Protein 3KFF (pdb70)

B-factor: mean 14.1, std 9.04, range [1.81, 62.91]

Sequence (152 aa):
LNVEKINGEWFSILLASDKREKIEEEHHGSMRVFVEHIHVLENSLAFKFHTVIDGECSEIFLVADKTEKAGEYSVMYDGFNTFTILKTDYDNYIMFHLINEKDGKTFQLMELYGRKADLNSDIKEKFVKLCEEHGIIKENIIDLTKTNRCLKAR

Organism: Mus musculus (NCBI:txid10090)

Foldseek 3Di:
DPVQLLWDFKWWFKKFKPVQQLCPAVHQPVWIWGTWHDDPFWIKTKIWHADPNDIDIDIWIWGDDPDPQKTWTDGQAIKIKGWDDDPSQFKTKMWMWGDDPNDIMIMITIMTPDNYDDPVVVVVNQVVCVVVVTHPVRMDGCSPDCRVPVVD

Nearest PDB structures (foldseek):
  3kfi-assembly1_A  TM=1.006E+00  e=1.435E-29  Mus musculus
  3zq3-assembly2_B  TM=9.972E-01  e=1.022E-23  Rattus norvegicus
  2dm5-assembly1_A  TM=9.851E-01  e=2.447E-23  Mus musculus
  1yp7-assembly1_A  TM=9.802E-01  e=3.585E-23  Mus musculus
  2a2g-assembly1_A  TM=9.934E-01  e=4.657E-22  Rattus norvegicus

CATH classification: 2.40.128.20

Secondary structure (DSSP, 8-state):
--GGGG-EE-EEEEEEESSGGGGSTT-TT-EEEEEEEE-SSEEEEEEEEEETTEEEEEEEEEEE-SSTT-EEEESSSEEEEEEEEE-SSSEEEEEEEEEETTEEEEEEEEEESSS---HHHHHHHHHHHHHTT--GGGEEEGGGS---GGG-

Solvent-accessible surface area: 8048 Å² total; per-residue (Å²): 124,75,38,102,116,0,61,20,94,0,29,4,0,8,2,0,0,64,87,90,105,41,0,68,116,156,14,33,7,26,11,5,0,24,39,0,76,27,90,167,80,10,0,19,12,33,15,4,15,34,94,128,61,128,40,38,92,31,124,36,80,0,68,103,40,182,144,112,42,25,9,16,18,150,52,38,23,81,2,30,12,41,26,60,110,31,49,56,98,64,54,0,7,6,23,17,72,2,68,110,134,66,152,93,15,34,4,0,13,0,3,0,60,158,35,70,20,90,76,77,29,29,112,124,0,35,130,22,0,58,136,59,54,0,96,140,99,20,26,21,39,1,30,151,40,78,19,1,79,178,42,72

Structure (mmCIF, N/CA/C/O backbone):
data_3KFF
#
_entry.id   3KFF
#
_cell.length_a   47.617
_cell.length_b   53.747
_cell.length_c   61.249
_cell.angle_alpha   90.00
_cell.angle_beta   90.00
_cell.angle_gamma   90.00
#
_symmetry.space_group_name_H-M   'P 21 21 21'
#
loop_
_entity.id
_entity.type
_entity.pdbx_description
1 polymer 'Major urinary protein 4'
2 non-polymer 'CHLORIDE ION'
3 non-polymer 2-[(1R)-1-methylpropyl]-4,5-dihydro-1,3-thiazole
4 non-polymer 2-[(1S)-1-methylpropyl]-4,5-dihydro-1,3-thiazole
5 water water
#
loop_
_atom_site.group_PDB
_atom_site.id
_atom_site.type_symbol
_atom_site.label_atom_id
_atom_site.label_alt_id
_atom_site.label_comp_id
_atom_site.label_asym_id
_atom_site.label_entity_id
_atom_site.label_seq_id
_atom_site.pdbx_PDB_ins_code
_atom_site.Cartn_x
_atom_site.Cartn_y
_atom_site.Cartn_z
_atom_site.occupancy
_atom_site.B_iso_or_equiv
_atom_site.auth_seq_id
_atom_site.auth_comp_id
_atom_site.auth_asym_id
_atom_site.auth_atom_id
_atom_site.pdbx_PDB_model_num
ATOM 1 N N . LEU A 1 10 ? 21.005 -22.536 21.786 1.00 29.55 10 LEU A N 1
ATOM 2 C CA . LEU A 1 10 ? 21.187 -23.794 21.085 1.00 19.51 10 LEU A CA 1
ATOM 3 C C . LEU A 1 10 ? 22.594 -23.998 20.559 1.00 15.89 10 LEU A C 1
ATOM 4 O O . LEU A 1 10 ? 23.186 -23.183 19.848 1.00 20.43 10 LEU A O 1
ATOM 9 N N . ASN A 1 11 ? 23.152 -25.139 20.876 1.00 13.13 11 ASN A N 1
ATOM 10 C CA . ASN A 1 11 ? 24.434 -25.623 20.350 1.00 13.60 11 ASN A CA 1
ATOM 11 C C . ASN A 1 11 ? 24.097 -26.616 19.251 1.00 12.06 11 ASN A C 1
ATOM 12 O O . ASN A 1 11 ? 23.890 -27.799 19.524 1.00 11.95 11 ASN A O 1
ATOM 17 N N . VAL A 1 12 ? 23.955 -26.111 18.025 1.00 12.63 12 VAL A N 1
ATOM 18 C CA . VAL A 1 12 ? 23.324 -26.946 16.987 1.00 11.37 12 VAL A CA 1
ATOM 19 C C . VAL A 1 12 ? 24.149 -28.174 16.714 1.00 10.27 12 VAL A C 1
ATOM 20 O O . VAL A 1 12 ? 23.594 -29.215 16.344 1.00 10.28 12 VAL A O 1
ATOM 24 N N . GLU A 1 13 ? 25.478 -28.166 16.886 1.00 11.65 13 GLU A N 1
ATOM 25 C CA . GLU A 1 13 ? 26.225 -29.394 16.649 1.00 12.04 13 GLU A CA 1
ATOM 26 C C . GLU A 1 13 ? 25.718 -30.556 17.461 1.00 10.69 13 GLU A C 1
ATOM 27 O O . GLU A 1 13 ? 25.807 -31.689 17.011 1.00 11.45 13 GLU A O 1
ATOM 37 N N . LYS A 1 14 ? 25.152 -30.315 18.647 1.00 10.19 14 LYS A N 1
ATOM 38 C CA . LYS A 1 14 ? 24.697 -31.404 19.509 1.00 10.26 14 LYS A CA 1
ATOM 39 C C . LYS A 1 14 ? 23.384 -32.044 19.051 1.00 8.75 14 LYS A C 1
ATOM 40 O O . LYS A 1 14 ? 22.970 -33.041 19.650 1.00 9.24 14 LYS A O 1
ATOM 46 N N . ILE A 1 15 ? 22.754 -31.519 17.993 1.00 8.39 15 ILE A N 1
ATOM 47 C CA . ILE A 1 15 ? 21.581 -32.222 17.440 1.00 7.81 15 ILE A CA 1
ATOM 48 C C . ILE A 1 15 ? 21.996 -33.224 16.391 1.00 7.64 15 ILE A C 1
ATOM 49 O O . ILE A 1 15 ? 21.148 -33.957 15.847 1.00 8.18 15 ILE A O 1
ATOM 54 N N . ASN A 1 16 ? 23.262 -33.351 16.058 1.00 7.85 16 ASN A N 1
ATOM 55 C CA . ASN A 1 16 ? 23.697 -34.302 15.043 1.00 8.08 16 ASN A CA 1
ATOM 56 C C . ASN A 1 16 ? 23.330 -35.716 15.420 1.00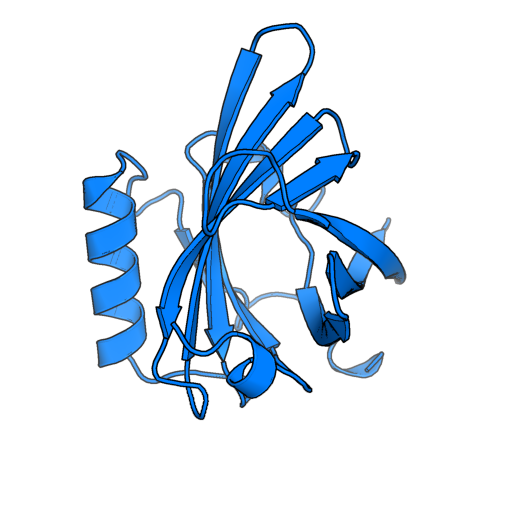 8.03 16 ASN A C 1
ATOM 57 O O . ASN A 1 16 ? 23.365 -36.129 16.594 1.00 8.47 16 ASN A O 1
ATOM 62 N N . GLY A 1 17 ? 23.059 -36.540 14.410 1.00 7.77 17 GLY A N 1
ATOM 63 C CA . GLY A 1 17 ? 22.972 -37.970 14.518 1.00 8.20 17 GLY A CA 1
ATOM 64 C C . GLY A 1 17 ? 21.575 -38.488 14.247 1.00 7.25 17 GLY A C 1
ATOM 65 O O . GLY A 1 17 ? 20.806 -37.888 13.477 1.00 7.64 17 GLY A O 1
ATOM 66 N N . GLU A 1 18 ? 21.308 -39.639 14.812 1.00 7.68 18 GLU A N 1
ATOM 67 C CA . GLU A 1 18 ? 20.101 -40.400 14.502 1.00 8.05 18 GLU A CA 1
ATOM 68 C C . GLU A 1 18 ? 18.950 -39.924 15.387 1.00 6.81 18 GLU A C 1
ATOM 69 O O . GLU A 1 18 ? 19.116 -39.680 16.586 1.00 7.39 18 GLU A O 1
ATOM 79 N N . TRP A 1 19 ? 17.776 -39.837 14.779 1.00 6.77 19 TRP A N 1
ATOM 80 C CA . TRP A 1 19 ? 16.530 -39.431 15.417 1.00 6.28 19 TRP A CA 1
ATOM 81 C C . TRP A 1 19 ? 15.413 -40.306 14.882 1.00 6.41 19 TRP A C 1
ATOM 82 O O . TRP A 1 19 ? 15.517 -40.911 13.800 1.00 6.79 19 TRP A O 1
ATOM 93 N N . PHE A 1 20 ? 14.284 -40.269 15.579 1.00 6.28 20 PHE A N 1
ATOM 94 C CA . PHE A 1 20 ? 13.028 -40.953 15.215 1.00 6.01 20 PHE A CA 1
ATOM 95 C C . PHE A 1 20 ? 11.908 -39.915 15.283 1.00 5.90 20 PHE A C 1
ATOM 96 O O . PHE A 1 20 ? 11.853 -39.098 16.208 1.00 6.38 20 PHE A O 1
ATOM 104 N N . SER A 1 21 ? 10.976 -39.979 14.323 1.00 5.60 21 SER A N 1
ATOM 105 C CA . SER A 1 21 ? 9.786 -39.136 14.365 1.00 5.58 21 SER A CA 1
ATOM 106 C C . SER A 1 21 ? 8.765 -39.722 15.321 1.00 5.90 21 SER A C 1
ATOM 107 O O . SER A 1 21 ? 8.414 -40.918 15.184 1.00 6.94 21 SER A O 1
ATOM 110 N N . ILE A 1 22 ? 8.287 -38.906 16.243 1.00 6.05 22 ILE A N 1
ATOM 111 C CA . ILE A 1 22 ? 7.380 -39.377 17.293 1.00 6.22 22 ILE A CA 1
ATOM 112 C C . ILE A 1 22 ? 5.979 -38.774 17.137 1.00 5.76 22 ILE A C 1
ATOM 113 O O . ILE A 1 22 ? 5.008 -39.507 16.944 1.00 7.15 22 ILE A O 1
ATOM 121 N N . LEU A 1 23 ? 5.876 -37.442 17.232 1.00 5.85 23 LEU A N 1
ATOM 122 C CA . LEU A 1 23 ? 4.599 -36.744 17.045 1.00 5.81 23 LEU A CA 1
ATOM 123 C C . LEU A 1 23 ? 4.729 -35.795 15.880 1.00 5.76 23 LEU A C 1
ATOM 124 O O . LEU A 1 23 ? 5.773 -35.162 15.682 1.00 6.06 23 LEU A O 1
ATOM 129 N N . LEU A 1 24 ? 3.653 -35.657 15.117 1.00 5.98 24 LEU A N 1
ATOM 130 C CA . LEU A 1 24 ? 3.609 -34.811 13.918 1.00 6.10 24 LEU A CA 1
ATOM 131 C C . LEU A 1 24 ? 2.325 -34.010 13.982 1.00 5.61 24 LEU A C 1
ATOM 132 O O . LEU A 1 24 ? 1.248 -34.574 14.201 1.00 7.07 24 LEU A O 1
ATOM 137 N N . ALA A 1 25 ? 2.405 -32.700 13.756 1.00 5.63 25 ALA A N 1
ATOM 138 C CA . ALA A 1 25 ? 1.261 -31.820 13.995 1.00 5.71 25 ALA A CA 1
ATOM 139 C C . ALA A 1 25 ? 1.218 -30.757 12.932 1.00 5.63 25 ALA A C 1
ATOM 140 O O . ALA A 1 25 ? 2.250 -30.257 12.464 1.00 6.20 25 ALA A O 1
ATOM 142 N N . SER A 1 26 ? 0.026 -30.331 12.548 1.00 6.52 26 SER A N 1
ATOM 143 C CA . SER A 1 26 ? -0.136 -29.252 11.590 1.00 6.38 26 SER A CA 1
ATOM 144 C C . SER A 1 26 ? -1.467 -28.552 11.736 1.00 7.21 26 SER A C 1
ATOM 145 O O . SER A 1 26 ? -2.453 -29.192 12.118 1.00 8.72 26 SER A O 1
ATOM 148 N N . ASP A 1 27 ? -1.520 -27.279 11.371 1.00 6.65 27 ASP A N 1
ATOM 149 C CA . ASP A 1 27 ? -2.799 -26.599 11.261 1.00 7.52 27 ASP A CA 1
ATOM 150 C C . ASP A 1 27 ? -3.430 -26.827 9.889 1.00 8.15 27 ASP A C 1
ATOM 151 O O . ASP A 1 27 ? -4.499 -26.274 9.658 1.00 11.71 27 ASP A O 1
ATOM 156 N N . LYS A 1 28 ? -2.867 -27.648 9.044 1.00 7.75 28 LYS A N 1
ATOM 157 C CA . LYS A 1 28 ? -3.467 -28.074 7.779 1.00 8.85 28 LYS A CA 1
ATOM 158 C C . LYS A 1 28 ? -3.347 -29.588 7.750 1.00 8.55 28 LYS A C 1
ATOM 159 O O . LYS A 1 28 ? -2.378 -30.212 7.312 1.00 8.83 28 LYS A O 1
ATOM 165 N N . ARG A 1 29 ? -4.349 -30.281 8.330 1.00 9.19 29 ARG A N 1
ATOM 166 C CA . ARG A 1 29 ? -4.208 -31.670 8.731 1.00 9.15 29 ARG A CA 1
ATOM 167 C C . ARG A 1 29 ? -3.899 -32.588 7.572 1.00 8.42 29 ARG A C 1
ATOM 168 O O 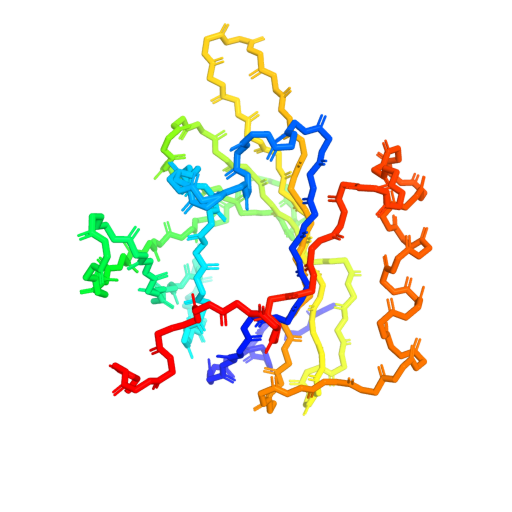. ARG A 1 29 ? -3.219 -33.570 7.710 1.00 9.07 29 ARG A O 1
ATOM 176 N N . GLU A 1 30 ? -4.462 -32.264 6.389 1.00 8.90 30 GLU A N 1
ATOM 177 C CA . GLU A 1 30 ? -4.268 -33.160 5.248 1.00 9.84 30 GLU A CA 1
ATOM 178 C C . GLU A 1 30 ? -2.802 -33.327 4.931 1.00 8.54 30 GLU A C 1
ATOM 179 O O . GLU A 1 30 ? -2.394 -34.344 4.373 1.00 9.66 30 GLU A O 1
ATOM 185 N N . LYS A 1 31 ? -1.969 -32.357 5.273 1.00 8.21 31 LYS A N 1
ATOM 186 C CA . LYS A 1 31 ? -0.522 -32.465 4.935 1.00 8.01 31 LYS A CA 1
ATOM 187 C C . LYS A 1 31 ? 0.207 -33.548 5.697 1.00 7.61 31 LYS A C 1
ATOM 188 O O . LYS A 1 31 ? 1.274 -33.987 5.275 1.00 8.36 31 LYS A O 1
ATOM 194 N N . ILE A 1 32 ? -0.368 -33.951 6.829 1.00 7.43 32 ILE A N 1
ATOM 195 C CA . ILE A 1 32 ? 0.280 -34.941 7.681 1.00 7.65 32 ILE A CA 1
ATOM 196 C C . ILE A 1 32 ? -0.489 -36.243 7.770 1.00 8.35 32 ILE A C 1
ATOM 197 O O . ILE A 1 32 ? -0.061 -37.172 8.457 1.00 9.87 32 ILE A O 1
ATOM 202 N N . GLU A 1 33 ? -1.625 -36.346 7.080 1.00 8.31 33 GLU A N 1
ATOM 203 C CA . GLU A 1 33 ? -2.385 -37.580 6.940 1.00 8.57 33 GLU A CA 1
ATOM 204 C C . GLU A 1 33 ? -1.610 -38.509 6.044 1.00 8.93 33 GLU A C 1
ATOM 205 O O . GLU A 1 33 ? -0.588 -38.160 5.451 1.00 10.20 33 GLU A O 1
ATOM 211 N N A GLU A 1 34 ? -2.120 -39.732 5.946 0.50 9.64 34 GLU A N 1
ATOM 212 N N B GLU A 1 34 ? -2.093 -39.759 5.843 0.50 10.07 34 GLU A N 1
ATOM 213 C CA A GLU A 1 34 ? -1.363 -40.855 5.463 0.50 11.07 34 GLU A CA 1
ATOM 214 C CA B GLU A 1 34 ? -1.482 -40.621 4.837 0.50 10.86 34 GLU A CA 1
ATOM 215 C C A GLU A 1 34 ? -0.692 -40.591 4.141 0.50 10.41 34 GLU A C 1
ATOM 216 C C B GLU A 1 34 ? -1.562 -39.961 3.467 0.50 8.60 34 GLU A C 1
ATOM 217 O O A GLU A 1 34 ? 0.400 -41.146 3.965 0.50 11.27 34 GLU A O 1
ATOM 218 O O B GLU A 1 34 ? -2.531 -39.268 3.129 0.50 10.65 34 GLU A O 1
ATOM 229 N N A HIS A 1 35 ? -1.253 -39.800 3.230 0.50 10.02 35 HIS A N 1
ATOM 230 N N B HIS A 1 35 ? -0.510 -40.183 2.687 0.50 10.22 35 HIS A N 1
ATOM 231 C CA A HIS A 1 35 ? -0.706 -39.554 1.881 0.50 10.62 35 HIS A CA 1
ATOM 232 C CA B HIS A 1 35 ? -0.419 -39.599 1.374 0.50 11.57 35 HIS A CA 1
ATOM 233 C C . HIS A 1 35 ? -0.221 -38.119 1.585 1.00 11.66 35 HIS A C 1
ATOM 234 O O . HIS A 1 35 ? -0.041 -37.566 0.511 1.00 14.08 35 HIS A O 1
ATOM 247 N N . GLY A 1 36 ? -0.097 -37.461 2.744 1.00 10.02 36 GLY A N 1
ATOM 248 C CA . GLY A 1 36 ? 0.278 -36.070 2.780 1.00 9.12 36 GLY A CA 1
ATOM 249 C C . GLY A 1 36 ? 1.778 -35.885 2.580 1.00 8.40 36 GLY A C 1
ATOM 250 O O . GLY A 1 36 ? 2.575 -36.714 3.001 1.00 8.60 36 GLY A O 1
ATOM 251 N N . SER A 1 37 ? 2.166 -34.781 1.973 1.00 8.70 37 SER A N 1
ATOM 252 C CA . SER A 1 37 ? 3.578 -34.567 1.661 1.00 9.22 37 SER A CA 1
ATOM 253 C C . SER A 1 37 ? 4.455 -34.469 2.909 1.00 8.15 37 SER A C 1
ATOM 254 O O . SER A 1 37 ? 5.651 -34.759 2.796 1.00 9.72 37 SER A O 1
ATOM 257 N N . MET A 1 38 ? 3.875 -34.066 4.039 1.00 7.17 38 MET A N 1
ATOM 258 C CA . MET A 1 38 ? 4.685 -33.858 5.232 1.00 7.76 38 MET A CA 1
ATOM 259 C C . MET A 1 38 ? 4.669 -35.069 6.157 1.00 7.69 38 MET A C 1
ATOM 260 O O . MET A 1 38 ? 5.193 -35.004 7.276 1.00 9.30 38 MET A O 1
ATOM 265 N N . ARG A 1 39 ? 4.093 -36.178 5.714 1.00 7.52 39 ARG A N 1
ATOM 266 C CA . ARG A 1 39 ? 4.048 -37.391 6.512 1.00 7.69 39 ARG A CA 1
ATOM 267 C C . ARG A 1 39 ? 5.383 -38.133 6.222 1.00 7.66 39 ARG A C 1
ATOM 268 O O . ARG A 1 39 ? 5.466 -39.083 5.429 1.00 9.83 39 ARG A O 1
ATOM 281 N N . VAL A 1 40 ? 6.437 -37.658 6.895 1.00 7.63 40 VAL A N 1
ATOM 282 C CA . VAL A 1 40 ? 7.800 -38.121 6.698 1.00 7.96 40 VAL A CA 1
ATOM 283 C C . VAL A 1 40 ? 8.388 -38.460 8.079 1.00 7.48 40 VAL A C 1
ATOM 284 O O . VAL A 1 40 ? 7.933 -37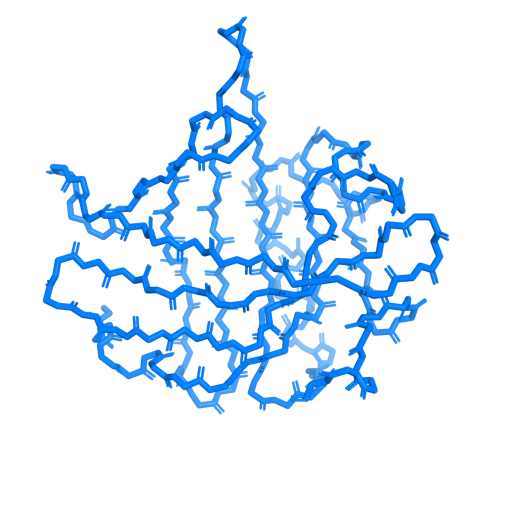.918 9.107 1.00 8.71 40 VAL A O 1
ATOM 288 N N . PHE A 1 41 ? 9.371 -39.328 8.054 1.00 6.68 41 PHE A N 1
ATOM 289 C CA . PHE A 1 41 ? 9.893 -39.950 9.259 1.00 6.14 41 PHE A CA 1
ATOM 290 C C . PHE A 1 41 ? 11.399 -39.777 9.266 1.00 6.16 41 PHE A C 1
ATOM 291 O O . PHE A 1 41 ? 12.115 -40.325 8.434 1.00 6.86 41 PHE A O 1
ATOM 299 N N . VAL A 1 42 ? 11.912 -38.963 10.198 1.00 5.88 42 VAL A N 1
ATOM 300 C CA . VAL A 1 42 ? 13.344 -38.649 10.176 1.00 5.82 42 VAL A CA 1
ATOM 301 C C . VAL A 1 42 ? 14.166 -39.880 10.527 1.00 5.86 42 VAL A C 1
ATOM 302 O O . VAL A 1 42 ? 13.764 -40.717 11.327 1.00 6.12 42 VAL A O 1
ATOM 306 N N . GLU A 1 43 ? 15.348 -39.959 9.920 1.00 6.22 43 GLU A N 1
ATOM 307 C CA . GLU A 1 43 ? 16.356 -40.926 10.306 1.00 6.54 43 GLU A CA 1
ATOM 308 C C . GLU A 1 43 ? 17.609 -40.248 10.853 1.00 6.47 43 GLU A C 1
ATOM 309 O O . GLU A 1 43 ? 18.168 -40.731 11.856 1.00 7.49 43 GLU A O 1
ATOM 319 N N . HIS A 1 44 ? 18.089 -39.188 10.224 1.00 6.66 44 HIS A N 1
ATOM 320 C CA . HIS A 1 44 ? 19.259 -38.487 10.774 1.00 7.08 44 HIS A CA 1
ATOM 321 C C . HIS A 1 44 ? 19.195 -37.040 10.418 1.00 6.91 44 HIS A C 1
ATOM 322 O O . HIS A 1 44 ? 18.552 -36.591 9.467 1.00 7.11 44 HIS A O 1
ATOM 329 N N . ILE A 1 45 ? 19.967 -36.286 11.201 1.00 6.98 45 ILE A N 1
ATOM 330 C CA . ILE A 1 45 ? 20.273 -34.881 11.002 1.00 6.96 45 ILE A CA 1
ATOM 331 C C . ILE A 1 45 ? 21.791 -34.757 11.053 1.00 7.20 45 ILE A C 1
ATOM 332 O O . ILE A 1 45 ? 22.403 -35.089 12.057 1.00 8.59 45 ILE A O 1
ATOM 337 N N . HIS A 1 46 ? 22.379 -34.294 9.968 1.00 7.18 46 HIS A N 1
ATOM 338 C CA . HIS A 1 46 ? 23.825 -34.029 9.960 1.00 7.46 46 HIS A CA 1
ATOM 339 C C . HIS A 1 46 ? 24.056 -32.540 9.930 1.00 7.59 46 HIS A C 1
ATOM 340 O O . HIS A 1 46 ? 23.503 -31.804 9.119 1.00 8.95 46 HIS A O 1
ATOM 347 N N . VAL A 1 47 ? 24.827 -32.058 10.878 1.00 8.54 47 VAL A N 1
ATOM 348 C CA . VAL A 1 47 ? 25.100 -30.664 11.050 1.00 8.66 47 VAL A CA 1
ATOM 349 C C . VAL A 1 47 ? 26.319 -30.256 10.201 1.00 8.89 47 VAL A C 1
ATOM 350 O O . VAL A 1 47 ? 27.393 -30.835 10.378 1.00 11.73 47 VAL A O 1
ATOM 354 N N . LEU A 1 48 ? 26.122 -29.335 9.299 1.00 9.38 48 LEU A N 1
ATOM 355 C CA . LEU A 1 48 ? 27.186 -28.785 8.466 1.00 10.38 48 LEU A CA 1
ATOM 356 C C . LEU A 1 48 ? 27.381 -27.310 8.813 1.00 11.52 48 LEU A C 1
ATOM 357 O O . LEU A 1 48 ? 26.606 -26.703 9.579 1.00 11.16 48 LEU A O 1
ATOM 365 N N . GLU A 1 49 ? 28.408 -26.682 8.248 1.00 13.15 49 GLU A N 1
ATOM 366 C CA . GLU A 1 49 ? 28.738 -25.303 8.620 1.00 15.25 49 GLU A CA 1
ATOM 367 C C . GLU A 1 49 ? 27.568 -24.351 8.426 1.00 14.90 49 GLU A C 1
ATOM 368 O O . GLU A 1 49 ? 27.313 -23.490 9.288 1.00 17.77 49 GLU A O 1
ATOM 374 N N . ASN A 1 50 ? 26.884 -24.466 7.298 1.00 12.72 50 ASN A N 1
ATOM 375 C CA . ASN A 1 50 ? 25.834 -23.528 6.893 1.00 14.34 50 ASN A CA 1
ATOM 376 C C . ASN A 1 50 ? 24.503 -24.187 6.659 1.00 12.38 50 ASN A C 1
ATOM 377 O O . ASN A 1 50 ? 23.619 -23.570 6.095 1.00 12.95 50 ASN A O 1
ATOM 382 N N . SER A 1 51 ? 24.349 -25.421 7.118 1.00 9.98 51 SER A N 1
ATOM 383 C CA . SER A 1 51 ? 23.164 -26.147 6.766 1.00 10.04 51 SER A CA 1
ATOM 384 C C . SER A 1 51 ? 22.934 -27.293 7.709 1.00 8.68 51 SER A C 1
ATOM 385 O O . SER A 1 51 ? 23.786 -27.661 8.544 1.00 9.20 51 SER A O 1
ATOM 388 N N . LEU A 1 52 ? 21.781 -27.919 7.571 1.00 8.24 52 LEU A N 1
ATOM 389 C CA . LEU A 1 52 ? 21.408 -29.156 8.197 1.00 8.32 52 LEU A CA 1
ATOM 390 C C . LEU A 1 52 ? 20.987 -30.129 7.116 1.00 7.87 52 LEU A C 1
ATOM 391 O O . LEU A 1 52 ? 20.107 -29.782 6.304 1.00 8.78 52 LEU A O 1
ATOM 396 N N . ALA A 1 53 ? 21.561 -31.307 7.078 1.00 7.45 53 ALA A N 1
ATOM 397 C CA . ALA A 1 53 ? 21.238 -32.358 6.098 1.00 7.49 53 ALA A CA 1
ATOM 398 C C . ALA A 1 53 ? 20.408 -33.423 6.767 1.00 7.67 53 ALA A C 1
ATOM 399 O O . ALA A 1 53 ? 20.821 -34.025 7.745 1.00 10.11 53 ALA A O 1
ATOM 401 N N . PHE A 1 54 ? 19.243 -33.688 6.191 1.00 7.37 54 PHE A N 1
ATOM 402 C CA . PHE A 1 54 ? 18.282 -34.613 6.731 1.00 7.21 54 PHE A CA 1
ATOM 403 C C . PHE A 1 54 ? 18.108 -35.821 5.805 1.00 7.79 54 PHE A C 1
ATOM 404 O O . PHE A 1 54 ? 18.069 -35.664 4.566 1.00 9.18 54 PHE A O 1
ATOM 412 N N . LYS A 1 55 ? 17.927 -36.978 6.401 1.00 7.20 55 LYS A N 1
ATOM 413 C CA . LYS A 1 55 ? 17.393 -38.132 5.729 1.00 7.29 55 LYS A CA 1
ATOM 414 C C . LYS A 1 55 ? 16.053 -38.503 6.366 1.00 6.67 55 LYS A C 1
ATOM 415 O O . LYS A 1 55 ? 15.976 -38.570 7.609 1.00 6.98 55 LYS A O 1
ATOM 421 N N . PHE A 1 56 ? 15.052 -38.692 5.556 1.00 7.14 56 PHE A N 1
ATOM 422 C CA . PHE A 1 56 ? 13.713 -39.142 5.952 1.00 7.29 56 PHE A CA 1
ATOM 423 C C . PHE A 1 56 ? 13.318 -40.382 5.178 1.00 7.99 56 PHE A C 1
ATOM 424 O O . PHE A 1 56 ? 13.833 -40.649 4.085 1.00 8.40 56 PHE A O 1
ATOM 432 N N . HIS A 1 57 ? 12.340 -41.095 5.707 1.00 8.46 57 HIS A N 1
ATOM 433 C CA . HIS A 1 57 ? 11.542 -42.045 4.940 1.00 9.51 57 HIS A CA 1
ATOM 434 C C . HIS A 1 57 ? 10.141 -41.487 4.802 1.00 10.11 57 HIS A C 1
ATOM 435 O O . HIS A 1 57 ? 9.704 -40.627 5.550 1.00 8.50 57 HIS A O 1
ATOM 442 N N . THR A 1 58 ? 9.410 -42.053 3.839 1.00 11.04 58 THR A N 1
ATOM 443 C CA . THR A 1 58 ? 7.998 -41.755 3.668 1.00 10.05 58 THR A CA 1
ATOM 444 C C . THR A 1 58 ? 7.356 -42.979 3.018 1.00 9.99 58 THR A C 1
ATOM 445 O O . THR A 1 58 ? 8.075 -43.809 2.444 1.00 12.36 58 THR A O 1
ATOM 449 N N . VAL A 1 59 ? 6.044 -43.115 3.106 1.00 10.17 59 VAL A N 1
ATOM 450 C CA . VAL A 1 59 ? 5.330 -44.215 2.473 1.00 8.98 59 VAL A CA 1
ATOM 451 C C . VAL A 1 59 ? 4.664 -43.692 1.204 1.00 10.85 59 VAL A C 1
ATOM 452 O O . VAL A 1 59 ? 3.930 -42.736 1.234 1.00 13.32 59 VAL A O 1
ATOM 456 N N . ILE A 1 60 ? 4.991 -44.360 0.096 1.00 11.06 60 ILE A N 1
ATOM 457 C CA . ILE A 1 60 ? 4.411 -44.001 -1.198 1.00 13.41 60 ILE A CA 1
ATOM 458 C C . ILE A 1 60 ? 3.696 -45.257 -1.692 1.00 12.00 60 ILE A C 1
ATOM 459 O O . ILE A 1 60 ? 4.315 -46.270 -1.959 1.00 12.07 60 ILE A O 1
ATOM 464 N N . ASP A 1 61 ? 2.361 -45.180 -1.762 1.00 13.67 61 ASP A N 1
ATOM 465 C CA . ASP A 1 61 ? 1.582 -46.321 -2.273 1.00 13.44 61 ASP A CA 1
ATOM 466 C C . ASP A 1 61 ? 1.900 -47.599 -1.492 1.00 12.42 61 ASP A C 1
ATOM 467 O O . ASP A 1 61 ? 1.980 -48.677 -2.103 1.00 13.26 61 ASP A O 1
ATOM 472 N N . GLY A 1 62 ? 2.066 -47.433 -0.191 1.00 13.72 62 GLY A N 1
ATOM 473 C CA . GLY A 1 62 ? 2.286 -48.528 0.731 1.00 13.86 62 GLY A CA 1
ATOM 474 C C . GLY A 1 62 ? 3.724 -48.989 0.837 1.00 13.68 62 GLY A C 1
ATOM 475 O O . GLY A 1 62 ? 4.038 -49.913 1.566 1.00 16.98 62 GLY A O 1
ATOM 476 N N . GLU A 1 63 ? 4.629 -48.379 0.077 1.00 11.78 63 GLU A N 1
ATOM 477 C CA . GLU A 1 63 ? 6.038 -48.782 0.014 1.00 13.09 63 GLU A CA 1
ATOM 478 C C . GLU A 1 63 ? 6.911 -47.690 0.648 1.00 11.95 63 GLU A C 1
ATOM 479 O O . GLU A 1 63 ? 6.786 -46.508 0.389 1.00 12.40 63 GLU A O 1
ATOM 485 N N . CYS A 1 64 ? 7.852 -48.108 1.466 1.00 12.38 64 CYS A N 1
ATOM 486 C CA . CYS A 1 64 ? 8.798 -47.150 2.042 1.00 11.48 64 CYS A CA 1
ATOM 487 C C . CYS A 1 64 ? 9.747 -46.613 0.975 1.00 11.75 64 CYS A C 1
ATOM 488 O O . CYS A 1 64 ? 10.215 -47.322 0.075 1.00 15.53 64 CYS A O 1
ATOM 491 N N . SER A 1 65 ? 10.098 -45.344 1.113 1.00 12.45 65 SER A N 1
ATOM 492 C CA . SER A 1 65 ? 10.916 -44.582 0.174 1.00 13.95 65 SER A CA 1
ATOM 493 C C . SER A 1 65 ? 11.728 -43.548 0.935 1.00 11.73 65 SER A C 1
ATOM 494 O O . SER A 1 65 ? 11.334 -43.092 1.990 1.00 18.01 65 SER A O 1
ATOM 497 N N . GLU A 1 66 ? 12.879 -43.143 0.416 1.00 11.06 66 GLU A N 1
ATOM 498 C CA . GLU A 1 66 ? 13.752 -42.168 1.090 1.00 10.42 66 GLU A CA 1
ATOM 499 C C . GLU A 1 66 ? 13.586 -40.789 0.496 1.00 10.59 66 GLU A C 1
ATOM 500 O O . GLU A 1 66 ? 13.333 -40.614 -0.692 1.00 13.67 66 GLU A O 1
ATOM 506 N N . ILE A 1 67 ? 13.800 -39.765 1.335 1.00 9.18 67 ILE A N 1
ATOM 507 C CA . ILE A 1 67 ? 13.836 -38.337 0.976 1.00 9.61 67 ILE A CA 1
ATOM 508 C C . ILE A 1 67 ? 15.067 -37.740 1.640 1.00 8.83 67 ILE A C 1
ATOM 509 O O . ILE A 1 67 ? 15.233 -37.894 2.862 1.00 10.52 67 ILE A O 1
ATOM 514 N N . PHE A 1 68 ? 15.896 -37.081 0.918 1.00 8.20 68 PHE A N 1
ATOM 515 C CA . PHE A 1 68 ? 17.032 -36.357 1.413 1.00 8.18 68 PHE A CA 1
ATOM 516 C C . PHE A 1 68 ? 16.863 -34.864 1.177 1.00 8.99 68 PHE A C 1
ATOM 517 O O . PHE A 1 68 ? 16.543 -34.471 0.050 1.00 11.60 68 PHE A O 1
ATOM 525 N N . LEU A 1 69 ? 17.049 -34.070 2.210 1.00 8.21 69 LEU A N 1
ATOM 526 C CA . LEU A 1 69 ? 16.926 -32.610 2.111 1.00 8.77 69 LEU A CA 1
ATOM 527 C C . LEU A 1 69 ? 18.111 -31.960 2.786 1.00 8.89 69 LEU A C 1
ATOM 528 O O . LEU A 1 69 ? 18.615 -32.470 3.791 1.00 12.30 69 LEU A O 1
ATOM 533 N N . VAL A 1 70 ? 18.502 -30.817 2.262 1.00 8.82 70 VAL A N 1
ATOM 534 C CA . VAL A 1 70 ? 19.476 -29.969 2.924 1.00 8.49 70 VAL A CA 1
ATOM 535 C C . VAL A 1 70 ? 18.829 -28.600 3.128 1.00 8.57 70 VAL A C 1
ATOM 536 O O . VAL A 1 70 ? 18.277 -28.023 2.200 1.00 10.84 70 VAL A O 1
ATOM 540 N N . ALA A 1 71 ? 18.836 -28.137 4.364 1.00 7.88 71 ALA A N 1
ATOM 541 C CA . ALA A 1 71 ? 18.258 -26.871 4.738 1.00 7.58 71 ALA A CA 1
ATOM 542 C C . ALA A 1 71 ? 19.365 -25.866 5.041 1.00 8.05 71 ALA A C 1
ATOM 543 O O . ALA A 1 71 ? 20.256 -26.188 5.823 1.00 10.35 71 ALA A O 1
ATOM 545 N N . ASP A 1 72 ? 19.315 -24.693 4.466 1.00 8.38 72 ASP A N 1
ATOM 546 C CA . ASP A 1 72 ? 20.359 -23.715 4.580 1.00 8.66 72 ASP A CA 1
ATOM 547 C C . ASP A 1 72 ? 20.010 -22.678 5.631 1.00 9.10 72 ASP A C 1
ATOM 548 O O . ASP A 1 72 ? 18.843 -22.316 5.818 1.00 9.45 72 ASP A O 1
ATOM 553 N N . LYS A 1 73 ? 21.006 -22.141 6.327 1.00 10.56 73 LYS A N 1
ATOM 554 C CA . LYS A 1 73 ? 20.733 -21.016 7.203 1.00 11.45 73 LYS A CA 1
ATOM 555 C C . LYS A 1 73 ? 20.166 -19.842 6.411 1.00 12.22 73 LYS A C 1
ATOM 556 O O . LYS A 1 73 ? 20.587 -19.549 5.284 1.00 13.16 73 LYS A O 1
ATOM 565 N N . THR A 1 74 ? 19.176 -19.182 7.021 1.00 13.82 74 THR A N 1
ATOM 566 C CA . THR A 1 74 ? 18.652 -17.964 6.397 1.00 15.61 74 THR A CA 1
ATOM 567 C C . THR A 1 74 ? 19.390 -16.784 7.024 1.00 17.08 74 THR A C 1
ATOM 568 O O . THR A 1 74 ? 20.363 -16.972 7.752 1.00 20.74 74 THR A O 1
ATOM 572 N N . GLU A 1 75 ? 18.975 -15.561 6.793 1.00 21.54 75 GLU A N 1
ATOM 573 C CA . GLU A 1 75 ? 19.548 -14.357 7.358 1.00 25.18 75 GLU A CA 1
ATOM 574 C C . GLU A 1 75 ? 19.025 -14.151 8.776 1.00 24.81 75 GLU A C 1
ATOM 575 O O . GLU A 1 75 ? 19.520 -13.238 9.429 1.00 30.98 75 GLU A O 1
ATOM 581 N N . LYS A 1 76 ? 18.071 -14.929 9.243 1.00 23.19 76 LYS A N 1
ATOM 582 C CA . LYS A 1 76 ? 17.603 -14.841 10.622 1.00 24.50 76 LYS A CA 1
ATOM 583 C C . LYS A 1 76 ? 18.286 -15.939 11.430 1.00 22.14 76 LYS A C 1
ATOM 584 O O . LYS A 1 76 ? 18.176 -17.100 11.127 1.00 18.00 76 LYS A O 1
ATOM 590 N N . ALA A 1 77 ? 18.995 -15.530 12.491 1.00 26.33 77 ALA A N 1
ATOM 591 C CA . ALA A 1 77 ? 19.646 -16.504 13.368 1.00 26.44 77 ALA A CA 1
ATOM 592 C C . ALA A 1 77 ? 18.677 -17.604 13.787 1.00 21.57 77 ALA A C 1
ATOM 593 O O . ALA A 1 77 ? 17.541 -17.345 14.210 1.00 25.60 77 ALA A O 1
ATOM 595 N N . GLY A 1 78 ? 19.119 -18.847 13.686 1.00 19.47 78 GLY A N 1
ATOM 596 C CA . GLY A 1 78 ? 18.417 -20.023 14.160 1.00 18.67 78 GLY A CA 1
ATOM 597 C C . GLY A 1 78 ? 17.409 -20.526 13.147 1.00 14.31 78 GLY A C 1
ATOM 598 O O . GLY A 1 78 ? 16.822 -21.593 13.346 1.00 15.34 78 GLY A O 1
ATOM 599 N N . GLU A 1 79 ? 17.203 -19.824 12.048 1.00 13.91 79 GLU A N 1
ATOM 600 C CA . GLU A 1 79 ? 16.258 -20.254 11.066 1.00 12.33 79 GLU A CA 1
ATOM 601 C C . GLU A 1 79 ? 16.927 -20.865 9.848 1.00 11.17 79 GLU A C 1
ATOM 602 O O . GLU A 1 79 ? 18.029 -20.445 9.405 1.00 14.34 79 GLU A O 1
ATOM 608 N N . TYR A 1 80 ? 16.284 -21.853 9.284 1.00 7.90 80 TYR A N 1
ATOM 609 C CA . TYR A 1 80 ? 16.758 -22.567 8.123 1.00 7.81 80 TYR A CA 1
ATOM 610 C C . TYR A 1 80 ? 15.657 -22.608 7.061 1.00 7.60 80 TYR A C 1
ATOM 611 O O . TYR A 1 80 ? 14.476 -22.534 7.407 1.00 8.69 80 TYR A O 1
ATOM 620 N N . SER A 1 81 ? 16.021 -22.755 5.829 1.00 7.52 81 SER A N 1
ATOM 621 C CA . SER A 1 81 ? 15.070 -22.872 4.750 1.00 7.32 81 SER A CA 1
ATOM 622 C C . SER A 1 81 ? 15.393 -24.020 3.831 1.00 7.04 81 SER A C 1
ATOM 623 O O . SER A 1 81 ? 16.549 -24.383 3.581 1.00 7.34 81 SER A O 1
ATOM 626 N N . VAL A 1 82 ? 14.338 -24.582 3.250 1.00 6.98 82 VAL A N 1
ATOM 627 C CA . VAL A 1 82 ? 14.485 -25.715 2.342 1.00 7.28 82 VAL A CA 1
ATOM 628 C C . VAL A 1 82 ? 13.301 -25.763 1.405 1.00 7.25 82 VAL A C 1
ATOM 629 O O . VAL A 1 82 ? 12.144 -25.492 1.849 1.00 7.23 82 VAL A O 1
ATOM 633 N N . MET A 1 83 ? 13.531 -26.111 0.158 1.00 7.56 83 MET A N 1
ATOM 634 C CA . MET A 1 83 ? 12.446 -26.320 -0.810 1.00 7.83 83 MET A CA 1
ATOM 635 C C . MET A 1 83 ? 11.990 -27.753 -0.761 1.00 8.29 83 MET A C 1
ATOM 636 O O . MET A 1 83 ? 12.780 -28.692 -0.942 1.00 10.12 83 MET A O 1
ATOM 643 N N . TYR A 1 84 ? 10.698 -27.942 -0.508 1.00 7.63 84 TYR A N 1
ATOM 644 C CA . TYR A 1 84 ? 10.039 -29.243 -0.452 1.00 7.85 84 TYR A CA 1
ATOM 645 C C . TYR A 1 84 ? 8.550 -28.955 -0.425 1.00 7.89 84 TYR A C 1
ATOM 646 O O . TYR A 1 84 ? 8.056 -28.371 0.523 1.00 7.88 84 TYR A O 1
ATOM 655 N N . ASP A 1 85 ? 7.844 -29.360 -1.485 1.00 8.73 85 ASP A N 1
ATOM 656 C CA . ASP A 1 85 ? 6.432 -29.045 -1.617 1.00 8.17 85 ASP A CA 1
ATOM 657 C C . ASP A 1 85 ? 6.183 -27.585 -1.339 1.00 7.70 85 ASP A C 1
ATOM 658 O O . AS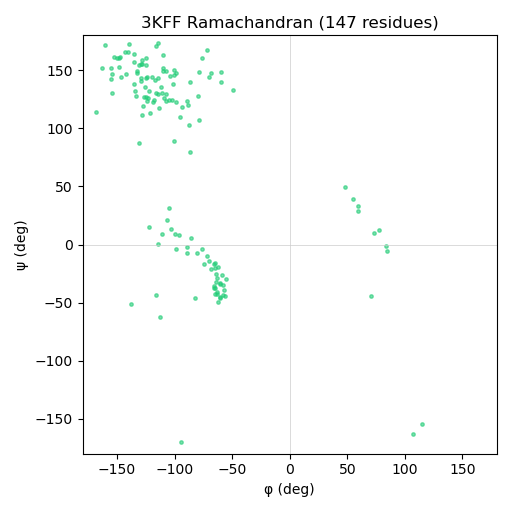P A 1 85 ? 5.287 -27.222 -0.574 1.00 7.68 85 ASP A O 1
ATOM 663 N N . GLY A 1 86 ? 6.980 -26.737 -1.992 1.00 8.85 86 GLY A N 1
ATOM 664 C 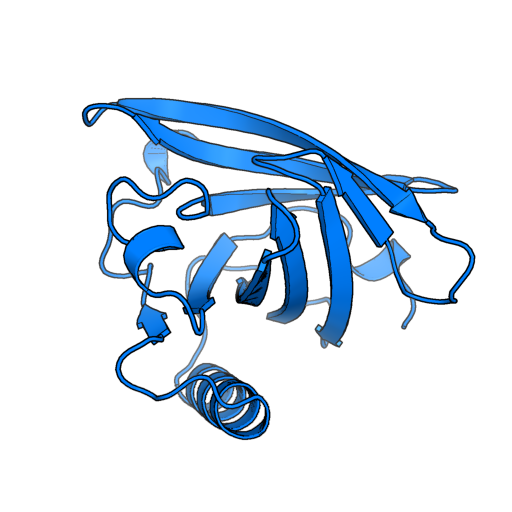CA . GLY A 1 86 ? 6.942 -25.311 -1.704 1.00 8.96 86 GLY A CA 1
ATOM 665 C C . GLY A 1 86 ? 8.182 -24.897 -0.923 1.00 7.60 86 GLY A C 1
ATOM 666 O O . GLY A 1 86 ? 9.205 -25.552 -0.910 1.00 9.84 86 GLY A O 1
ATOM 667 N N . PHE A 1 87 ? 8.067 -23.719 -0.314 1.00 6.77 87 PHE A N 1
ATOM 668 C CA . PHE A 1 87 ? 9.202 -23.089 0.366 1.00 6.87 87 PHE A CA 1
ATOM 669 C C . PHE A 1 87 ? 9.003 -23.172 1.868 1.00 6.78 87 PHE A C 1
ATOM 670 O O . PHE A 1 87 ? 7.996 -22.644 2.376 1.00 8.15 87 PHE A O 1
ATOM 678 N N . ASN A 1 88 ? 9.936 -23.756 2.594 1.00 6.36 88 ASN A N 1
ATOM 679 C CA . ASN A 1 88 ? 9.805 -23.978 4.013 1.00 6.43 88 ASN A CA 1
ATOM 680 C C . ASN A 1 88 ? 10.876 -23.207 4.788 1.00 6.74 88 ASN A C 1
ATOM 681 O O . ASN A 1 88 ? 12.053 -23.204 4.380 1.00 7.30 88 ASN A O 1
ATOM 686 N N . THR A 1 89 ? 10.471 -22.672 5.928 1.00 6.52 89 THR A N 1
ATOM 687 C CA . THR A 1 89 ? 11.410 -22.113 6.899 1.00 7.12 89 THR A CA 1
ATOM 688 C C . THR A 1 89 ? 11.148 -22.828 8.199 1.00 7.32 89 THR A C 1
ATOM 689 O O . THR A 1 89 ? 10.005 -23.200 8.522 1.00 9.25 89 THR A O 1
ATOM 693 N N . PHE A 1 90 ? 12.179 -23.097 9.001 1.00 6.51 90 PHE A N 1
ATOM 694 C CA . PHE A 1 90 ? 11.958 -23.711 10.287 1.00 6.42 90 PHE A CA 1
ATOM 695 C C . PHE A 1 90 ? 12.972 -23.257 11.301 1.00 6.51 90 PHE A C 1
ATOM 696 O O . PHE A 1 90 ? 14.061 -22.775 10.991 1.00 7.56 90 PHE A O 1
ATOM 704 N N . THR A 1 91 ? 12.581 -23.479 12.557 1.00 6.98 91 THR A N 1
ATOM 705 C CA . THR A 1 91 ? 13.411 -23.241 13.722 1.00 7.45 91 THR A CA 1
ATOM 706 C C . THR A 1 91 ? 13.288 -24.415 14.665 1.00 7.05 91 THR A C 1
ATOM 707 O O . THR A 1 91 ? 12.390 -25.253 14.598 1.00 7.11 91 THR A O 1
ATOM 711 N N . ILE A 1 92 ? 14.237 -24.505 15.608 1.00 8.03 92 ILE A N 1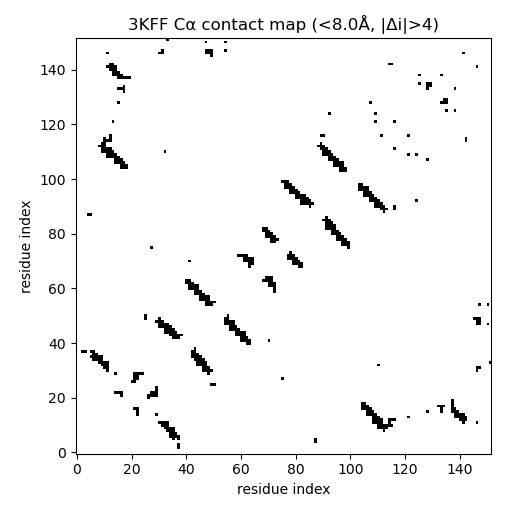
ATOM 712 C CA . ILE A 1 92 ? 14.232 -25.432 16.711 1.00 8.41 92 ILE A CA 1
ATOM 713 C C . ILE A 1 92 ? 13.613 -24.752 17.909 1.00 8.30 92 ILE A C 1
ATOM 714 O O . ILE A 1 92 ? 14.128 -23.710 18.367 1.00 9.84 92 ILE A O 1
ATOM 719 N N . LEU A 1 93 ? 12.521 -25.254 18.423 1.00 8.28 93 LEU A N 1
ATOM 720 C CA . LEU A 1 93 ? 11.884 -24.628 19.566 1.00 9.49 93 LEU A CA 1
ATOM 721 C C . LEU A 1 93 ? 12.537 -25.029 20.872 1.00 9.78 93 LEU A C 1
ATOM 722 O O . LEU A 1 93 ? 12.812 -24.132 21.677 1.00 13.02 93 LEU A O 1
ATOM 727 N N . LYS A 1 94 ? 12.810 -26.296 21.079 1.00 10.63 94 LYS A N 1
ATOM 728 C CA . LYS A 1 94 ? 13.312 -26.857 22.332 1.00 13.50 94 LYS A CA 1
ATOM 729 C C . LYS A 1 94 ? 14.078 -28.127 22.044 1.00 11.40 94 LYS A C 1
ATOM 730 O O . LYS A 1 94 ? 13.665 -28.917 21.165 1.00 9.51 94 LYS A O 1
ATOM 736 N N . THR A 1 95 ? 15.108 -28.398 22.830 1.00 9.54 95 THR A N 1
ATOM 737 C CA . THR A 1 95 ? 15.781 -29.689 22.770 1.00 8.44 95 THR A CA 1
ATOM 738 C C . THR A 1 95 ? 16.616 -29.882 24.032 1.00 9.17 95 THR A C 1
ATOM 739 O O . THR A 1 95 ? 17.089 -28.919 24.620 1.00 13.44 95 THR A O 1
ATOM 743 N N . ASP A 1 96 ? 16.817 -31.146 24.415 1.00 7.70 96 ASP A N 1
ATOM 744 C CA . ASP A 1 96 ? 17.841 -31.481 25.402 1.00 7.71 96 ASP A CA 1
ATOM 745 C C . ASP A 1 96 ? 18.989 -32.247 24.746 1.00 7.47 96 ASP A C 1
ATOM 746 O O . ASP A 1 96 ? 19.863 -32.755 25.471 1.00 8.09 96 ASP A O 1
ATOM 751 N N . TYR A 1 97 ? 19.017 -32.334 23.418 1.00 7.44 97 TYR A N 1
ATOM 752 C CA . TYR A 1 97 ? 20.019 -32.985 22.588 1.00 8.22 97 TYR A CA 1
ATOM 753 C C . TYR A 1 97 ? 20.020 -34.498 22.669 1.00 8.53 97 TYR A C 1
ATOM 754 O O . TYR A 1 97 ? 20.151 -35.155 21.632 1.00 10.19 97 TYR A O 1
ATOM 763 N N . ASP A 1 98 ? 19.911 -35.069 23.878 1.00 8.61 98 ASP A N 1
ATOM 764 C CA . ASP A 1 98 ? 20.092 -36.499 24.089 1.00 11.05 98 ASP A CA 1
ATOM 765 C C . ASP A 1 98 ? 18.786 -37.259 24.169 1.00 8.39 98 ASP A C 1
ATOM 766 O O . ASP A 1 98 ? 18.824 -38.494 24.247 1.00 9.44 98 ASP A O 1
ATOM 775 N N . ASN A 1 99 ? 17.636 -36.588 24.119 1.00 7.91 99 ASN A N 1
ATOM 776 C CA . ASN A 1 99 ? 16.377 -37.312 24.162 1.00 7.85 99 ASN A CA 1
ATOM 777 C C . ASN A 1 99 ? 15.344 -36.771 23.165 1.00 7.21 99 ASN A C 1
ATOM 778 O O . ASN A 1 99 ? 14.769 -37.568 22.435 1.00 7.38 99 ASN A O 1
ATOM 786 N N . TYR A 1 100 ? 15.095 -35.471 23.171 1.00 6.77 100 TYR A N 1
ATOM 787 C CA . TYR A 1 100 ? 14.009 -34.921 22.342 1.00 6.56 100 TYR A CA 1
ATOM 788 C C . TYR A 1 100 ? 14.488 -33.680 21.629 1.00 6.08 100 TYR A C 1
ATOM 789 O O . TYR A 1 100 ? 15.375 -32.932 22.061 1.00 6.40 100 TYR A O 1
ATOM 798 N N . ILE A 1 101 ? 13.790 -33.377 20.521 1.00 6.01 101 ILE A N 1
ATOM 799 C CA . ILE A 1 101 ? 13.875 -32.098 19.838 1.00 5.93 101 ILE A CA 1
ATOM 800 C C . ILE A 1 101 ? 12.532 -31.755 19.249 1.00 6.12 101 ILE A C 1
ATOM 801 O O . ILE A 1 101 ? 11.791 -32.664 18.816 1.00 6.19 101 ILE A O 1
ATOM 806 N N . MET A 1 102 ? 12.196 -30.473 19.264 1.00 6.09 102 MET A N 1
ATOM 807 C CA . MET A 1 102 ? 10.917 -29.981 18.754 1.00 6.54 102 MET A CA 1
ATOM 808 C C . MET A 1 102 ? 11.195 -28.935 17.694 1.00 6.86 102 MET A C 1
ATOM 809 O O . MET A 1 102 ? 11.914 -27.966 17.984 1.00 9.97 102 MET A O 1
ATOM 814 N N . PHE A 1 103 ? 10.664 -29.137 16.499 1.00 5.95 103 PHE A N 1
ATOM 815 C CA . PHE A 1 103 ? 10.786 -28.228 15.373 1.00 6.38 103 PHE A CA 1
ATOM 816 C C . PHE A 1 103 ? 9.462 -27.527 15.110 1.00 5.91 103 PHE A C 1
ATOM 817 O O . PHE A 1 103 ? 8.387 -28.087 15.284 1.00 6.56 103 PHE A O 1
ATOM 825 N N . HIS A 1 104 ? 9.581 -26.292 14.603 1.00 5.66 104 HIS A N 1
ATOM 826 C CA . HIS A 1 104 ? 8.470 -25.509 14.088 1.00 5.99 104 HIS A CA 1
ATOM 827 C C . HIS A 1 104 ? 8.816 -25.058 12.669 1.00 6.14 104 HIS A C 1
ATOM 828 O O . HIS A 1 104 ? 9.848 -24.434 12.457 1.00 7.01 104 HIS A O 1
ATOM 835 N N . LEU A 1 105 ? 7.932 -25.346 11.735 1.00 6.26 105 LEU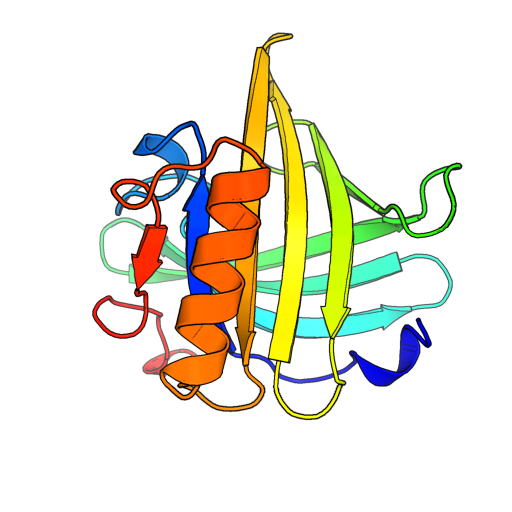 A N 1
ATOM 836 C CA . LEU A 1 105 ? 8.126 -25.096 10.311 1.00 5.71 105 LEU A CA 1
ATOM 837 C C . LEU A 1 105 ? 6.945 -24.344 9.748 1.00 6.11 105 LEU A C 1
ATOM 838 O O . LEU A 1 105 ? 5.798 -24.615 10.138 1.00 6.16 105 LEU A O 1
ATOM 843 N N . ILE A 1 106 ? 7.232 -23.453 8.826 1.00 5.87 106 ILE A N 1
ATOM 844 C CA . ILE A 1 106 ? 6.216 -22.734 8.029 1.00 5.66 106 ILE A CA 1
ATOM 845 C C . ILE A 1 106 ? 6.450 -23.108 6.573 1.00 6.04 106 ILE A C 1
ATOM 846 O O . ILE A 1 106 ? 7.564 -22.934 6.041 1.00 6.42 106 ILE A O 1
ATOM 854 N N . ASN A 1 107 ? 5.418 -23.624 5.921 1.00 5.96 107 ASN A N 1
ATOM 855 C CA . ASN A 1 107 ? 5.410 -23.900 4.482 1.00 6.22 107 ASN A CA 1
ATOM 856 C C . ASN A 1 107 ? 4.655 -22.806 3.756 1.00 6.42 107 ASN A C 1
ATOM 857 O O . ASN A 1 107 ? 3.568 -22.403 4.190 1.00 7.65 107 ASN A O 1
ATOM 862 N N . GLU A 1 108 ? 5.199 -22.376 2.622 1.00 6.60 108 GLU A N 1
ATOM 863 C CA . GLU A 1 108 ? 4.515 -21.472 1.716 1.00 6.93 108 GLU A CA 1
ATOM 864 C C . GLU A 1 108 ? 4.424 -22.131 0.358 1.00 6.77 108 GLU A C 1
ATOM 865 O O . GLU A 1 108 ? 5.392 -22.602 -0.225 1.00 7.40 108 GLU A O 1
ATOM 871 N N . LYS A 1 109 ? 3.231 -22.094 -0.223 1.00 7.32 109 LYS A N 1
ATOM 872 C CA . LYS A 1 109 ? 2.993 -22.567 -1.591 1.00 7.85 109 LYS A CA 1
ATOM 873 C C . LYS A 1 109 ? 1.779 -21.828 -2.119 1.00 8.04 109 LYS A C 1
ATOM 874 O O . LYS A 1 109 ? 0.751 -21.758 -1.438 1.00 9.13 109 LYS A O 1
ATOM 883 N N . ASP A 1 110 ? 1.873 -21.258 -3.308 1.00 8.79 110 ASP A N 1
ATOM 884 C CA . ASP A 1 110 ? 0.778 -20.510 -3.879 1.00 11.23 110 ASP A CA 1
ATOM 885 C C . ASP A 1 110 ? 0.360 -19.319 -3.002 1.00 11.30 110 ASP A C 1
ATOM 886 O O . ASP A 1 110 ? -0.802 -18.942 -3.037 1.00 14.23 110 ASP A O 1
ATOM 895 N N . GLY A 1 111 ? 1.299 -18.768 -2.245 1.00 11.19 111 GLY A N 1
ATOM 896 C CA . GLY A 1 111 ? 1.024 -17.603 -1.380 1.00 12.55 111 GLY A CA 1
ATOM 897 C C . GLY A 1 111 ? 0.202 -17.983 -0.159 1.00 14.09 111 GLY A C 1
ATOM 898 O O . GLY A 1 111 ? -0.278 -17.067 0.550 1.00 23.53 111 GLY A O 1
ATOM 899 N N . LYS A 1 112 ? -0.012 -19.242 0.128 1.00 11.46 112 LYS A N 1
ATOM 900 C CA . LYS A 1 112 ? -0.721 -19.740 1.280 1.00 12.00 112 LYS A CA 1
ATOM 901 C C . LYS A 1 112 ? 0.290 -20.411 2.195 1.00 9.57 112 LYS A C 1
ATOM 902 O O . LYS A 1 112 ? 1.258 -20.988 1.689 1.00 9.12 112 LYS A O 1
ATOM 908 N N . THR A 1 113 ? 0.055 -20.376 3.502 1.00 9.92 113 THR A N 1
ATOM 909 C CA . THR A 1 113 ? 0.990 -20.953 4.443 1.00 8.46 113 THR A CA 1
ATOM 910 C C . THR A 1 113 ? 0.269 -21.904 5.383 1.00 8.09 113 THR A C 1
ATOM 911 O O . THR A 1 113 ? -0.925 -21.859 5.616 1.00 9.60 113 THR A O 1
ATOM 915 N N . PHE A 1 114 ? 1.066 -22.803 5.961 1.00 7.05 114 PHE A N 1
ATOM 916 C CA . PHE A 1 114 ? 0.623 -23.618 7.093 1.00 6.89 114 PHE A CA 1
ATOM 917 C C . PHE A 1 114 ? 1.854 -23.889 7.975 1.00 6.11 114 PHE A C 1
ATOM 918 O O . PHE A 1 114 ? 3.000 -23.758 7.541 1.00 6.46 114 PHE A O 1
ATOM 926 N N . GLN A 1 115 ? 1.554 -24.249 9.210 1.00 6.29 115 GLN A N 1
ATOM 927 C CA . GLN A 1 115 ? 2.568 -24.641 10.182 1.00 5.90 115 GLN A CA 1
ATOM 928 C C . GLN A 1 115 ? 2.652 -26.157 10.310 1.00 5.88 115 GLN A C 1
ATOM 929 O O . GLN A 1 115 ? 1.643 -26.871 10.265 1.00 6.46 115 GLN A O 1
ATOM 935 N N . LEU A 1 116 ? 3.879 -26.623 10.540 1.00 5.70 116 LEU A N 1
ATOM 936 C CA . LEU A 1 116 ? 4.145 -27.996 10.878 1.00 5.87 116 LEU A CA 1
ATOM 937 C C . LEU A 1 116 ? 4.944 -27.967 12.199 1.00 6.40 116 LEU A C 1
ATOM 938 O O . LEU A 1 116 ? 5.894 -27.175 12.309 1.00 8.34 116 LEU A O 1
ATOM 947 N N . MET A 1 117 ? 4.599 -28.824 13.160 1.00 5.68 117 MET A N 1
ATOM 948 C CA . MET A 1 117 ? 5.459 -29.020 14.339 1.00 5.54 117 MET A CA 1
ATOM 949 C C . MET A 1 117 ? 5.767 -30.505 14.418 1.00 5.27 117 MET A C 1
ATOM 950 O O . MET A 1 117 ? 4.940 -31.380 14.141 1.00 5.99 117 MET A O 1
ATOM 955 N N . GLU A 1 118 ? 7.000 -30.804 14.834 1.00 5.57 118 GLU A N 1
ATOM 956 C CA . GLU A 1 118 ? 7.482 -32.154 14.921 1.00 5.54 118 GLU A CA 1
ATOM 957 C C . GLU A 1 118 ? 8.222 -32.366 16.222 1.00 5.45 118 GLU A C 1
ATOM 958 O O . GLU A 1 118 ? 9.052 -31.535 16.621 1.00 6.07 118 GLU A O 1
ATOM 969 N N . LEU A 1 119 ? 7.972 -33.524 16.832 1.00 5.35 119 LEU A N 1
ATOM 970 C CA . LEU A 1 119 ? 8.695 -34.016 17.995 1.00 5.30 119 LEU A CA 1
ATOM 971 C C . LEU A 1 119 ? 9.480 -35.258 17.575 1.00 5.06 119 LEU A C 1
ATOM 972 O O . LEU A 1 119 ? 8.879 -36.248 17.187 1.00 5.45 119 LEU A O 1
ATOM 977 N N . TYR A 1 120 ? 10.811 -35.156 17.676 1.00 5.48 120 TYR A N 1
ATOM 978 C CA . TYR A 1 120 ? 11.686 -36.273 17.412 1.00 5.27 120 TYR A CA 1
ATOM 979 C C . TYR A 1 120 ? 12.301 -36.738 18.734 1.00 5.64 120 TYR A C 1
ATOM 980 O O . TYR A 1 120 ? 12.510 -35.961 19.646 1.00 5.78 120 TYR A O 1
ATOM 989 N N . GLY A 1 121 ? 12.616 -38.050 18.744 1.00 5.71 121 GLY A N 1
ATOM 990 C CA . GLY A 1 121 ? 13.293 -38.679 19.888 1.00 5.85 121 GLY A CA 1
ATOM 991 C C . GLY A 1 121 ? 14.558 -39.371 19.448 1.00 5.89 121 GLY A C 1
ATOM 992 O O . GLY A 1 121 ? 14.723 -39.796 18.299 1.00 6.33 121 GLY A O 1
ATOM 993 N N . ARG A 1 122 ? 15.508 -39.516 20.395 1.00 6.40 122 ARG A N 1
ATOM 994 C CA . ARG A 1 122 ? 16.682 -40.306 20.102 1.00 7.11 122 ARG A CA 1
ATOM 995 C C . ARG A 1 122 ? 16.387 -41.797 20.101 1.00 7.52 122 ARG A C 1
ATOM 996 O O . ARG A 1 122 ? 17.197 -42.577 19.565 1.00 9.09 122 ARG A O 1
ATOM 1004 N N . LYS A 1 123 ? 15.266 -42.199 20.684 1.00 7.63 123 LYS A N 1
ATOM 1005 C CA . LYS A 1 123 ? 14.736 -43.537 20.652 1.00 8.75 123 LYS A CA 1
ATOM 1006 C C . LYS A 1 123 ? 13.407 -43.500 19.923 1.00 7.29 123 LYS A C 1
ATOM 1007 O O . LYS A 1 123 ? 12.843 -42.426 19.656 1.00 7.65 123 LYS A O 1
ATOM 1013 N N . ALA A 1 124 ? 12.837 -44.672 19.629 1.00 7.96 124 ALA A N 1
ATOM 1014 C CA . ALA A 1 124 ? 11.629 -44.771 18.832 1.00 8.11 124 ALA A CA 1
ATOM 1015 C C . ALA A 1 124 ? 10.390 -44.301 19.562 1.00 7.85 124 ALA A C 1
ATOM 1016 O O . ALA A 1 124 ? 9.345 -44.153 18.904 1.00 8.28 124 ALA A O 1
ATOM 1018 N N . ASP A 1 125 ? 10.430 -44.042 20.853 1.00 8.34 125 ASP A N 1
ATOM 1019 C CA . ASP A 1 125 ? 9.318 -43.468 21.574 1.00 8.08 125 ASP A CA 1
ATOM 1020 C C . ASP A 1 125 ? 9.870 -42.506 22.613 1.00 8.56 125 ASP A C 1
ATOM 1021 O O . ASP A 1 125 ? 11.062 -42.435 22.900 1.00 9.53 125 ASP A O 1
ATOM 1026 N N . LEU A 1 126 ? 8.942 -41.685 23.133 1.00 8.43 126 LEU A N 1
ATOM 1027 C CA . LEU A 1 126 ? 9.160 -40.728 24.198 1.00 8.68 126 LEU A CA 1
ATOM 1028 C C . LEU A 1 126 ? 8.078 -40.903 25.236 1.00 8.66 126 LEU A C 1
ATOM 1029 O O . LEU A 1 126 ? 6.959 -41.315 24.906 1.00 10.35 126 LEU A O 1
ATOM 1034 N N . ASN A 1 127 ? 8.374 -40.528 26.474 1.00 8.90 127 ASN A N 1
ATOM 1035 C CA . ASN A 1 127 ? 7.384 -40.690 27.547 1.00 9.69 127 ASN A CA 1
ATOM 1036 C C . ASN A 1 127 ? 6.230 -39.691 27.423 1.00 8.73 127 ASN A C 1
ATOM 1037 O O . ASN A 1 127 ? 6.247 -38.710 26.660 1.00 9.23 127 ASN A O 1
ATOM 1042 N N . SER A 1 128 ? 5.185 -39.976 28.209 1.00 9.56 128 SER A N 1
ATOM 1043 C CA . SER A 1 128 ? 3.969 -39.181 28.149 1.00 9.74 128 SER A CA 1
ATOM 1044 C C . SER A 1 128 ? 4.156 -37.753 28.571 1.00 8.36 128 SER A C 1
ATOM 1045 O O . SER A 1 128 ? 3.479 -36.876 28.042 1.00 9.44 128 SER A O 1
ATOM 1049 N N . ASP A 1 129 ? 5.059 -37.495 29.501 1.00 8.78 129 ASP A N 1
ATOM 1050 C CA . ASP A 1 129 ? 5.308 -36.119 29.949 1.00 8.42 129 ASP A CA 1
ATOM 1051 C C . ASP A 1 129 ? 5.813 -35.260 28.807 1.00 7.64 129 ASP A C 1
ATOM 1052 O O . ASP A 1 129 ? 5.265 -34.181 28.561 1.00 7.96 129 ASP A O 1
ATOM 1061 N N . ILE A 1 130 ? 6.812 -35.749 28.088 1.00 7.70 130 ILE A N 1
ATOM 1062 C CA . ILE A 1 130 ? 7.363 -35.012 26.963 1.00 7.50 130 ILE A CA 1
ATOM 1063 C C . ILE A 1 130 ? 6.334 -34.855 25.868 1.00 7.02 130 ILE A C 1
ATOM 1064 O O . ILE A 1 130 ? 6.221 -33.763 25.278 1.00 7.32 130 ILE A O 1
ATOM 1069 N N . LYS A 1 131 ? 5.595 -35.910 25.579 1.00 7.54 131 LYS A N 1
ATOM 1070 C CA . LYS A 1 131 ? 4.545 -35.790 24.547 1.00 7.36 131 LYS A CA 1
ATOM 1071 C C . LYS A 1 131 ? 3.518 -34.744 24.936 1.00 7.45 131 LYS A C 1
ATOM 1072 O O . LYS A 1 131 ? 3.101 -33.940 24.092 1.00 7.67 131 LYS A O 1
ATOM 1078 N N . GLU A 1 132 ? 3.069 -34.752 26.190 1.00 7.80 132 GLU A N 1
ATOM 1079 C CA . GLU A 1 132 ? 2.040 -33.775 26.604 1.00 8.14 132 GLU A CA 1
ATOM 1080 C C . GLU A 1 132 ? 2.593 -32.365 26.557 1.00 7.07 132 GLU A C 1
ATOM 1081 O O . GLU A 1 132 ? 1.857 -31.436 26.202 1.00 7.67 132 GLU A O 1
ATOM 1087 N N . LYS A 1 133 ? 3.862 -32.159 26.891 1.00 7.00 133 LYS A N 1
ATOM 1088 C CA . LYS A 1 133 ? 4.457 -30.829 26.766 1.00 6.84 133 LYS A CA 1
ATOM 1089 C C . LYS A 1 133 ? 4.465 -30.387 25.303 1.00 6.62 133 LYS A C 1
ATOM 1090 O O . LYS A 1 133 ? 4.184 -29.215 25.009 1.00 6.96 133 LYS A O 1
ATOM 1096 N N . PHE A 1 134 ? 4.772 -31.303 24.390 1.00 6.42 134 PHE A N 1
ATOM 1097 C CA . PHE A 1 134 ? 4.718 -30.983 22.965 1.00 6.50 134 PHE A CA 1
ATOM 1098 C C . PHE A 1 134 ? 3.286 -30.637 22.547 1.00 6.15 134 PHE A C 1
ATOM 1099 O O . PHE A 1 134 ? 3.092 -29.656 21.795 1.00 6.60 134 PHE A O 1
ATOM 1107 N N . VAL A 1 135 ? 2.310 -31.394 23.022 1.00 6.49 135 VAL A N 1
ATOM 1108 C CA . VAL A 1 135 ? 0.922 -31.057 22.689 1.00 7.13 135 VAL A CA 1
ATOM 1109 C C . VAL A 1 135 ? 0.560 -29.667 23.126 1.00 6.75 135 VAL A C 1
ATOM 1110 O O . VAL A 1 135 ? -0.086 -28.898 22.391 1.00 7.51 135 VAL A O 1
ATOM 1114 N N . LYS A 1 136 ? 0.959 -29.273 24.337 1.00 7.32 136 LYS A N 1
ATOM 1115 C CA . LYS A 1 136 ? 0.642 -27.921 24.808 1.00 7.96 136 LYS A CA 1
ATOM 1116 C C . LYS A 1 136 ? 1.341 -26.874 23.957 1.00 7.32 136 LYS A C 1
ATOM 1117 O O . LYS A 1 136 ? 0.734 -25.853 23.660 1.00 8.37 136 LYS A O 1
ATOM 1127 N N . LEU A 1 137 ? 2.573 -27.130 23.524 1.00 7.17 137 LEU A N 1
ATOM 1128 C CA . LEU A 1 137 ? 3.286 -26.206 22.654 1.00 7.24 137 LEU A CA 1
ATOM 1129 C C . LEU A 1 137 ? 2.610 -26.091 21.279 1.00 6.73 137 LEU A C 1
ATOM 1130 O O . LEU A 1 137 ? 2.540 -24.976 20.735 1.00 7.53 137 LEU A O 1
ATOM 1138 N N . CYS A 1 138 ? 2.096 -27.196 20.773 1.00 6.32 138 CYS A N 1
ATOM 1139 C CA . CYS A 1 138 ? 1.303 -27.114 19.549 1.00 6.42 138 CYS A CA 1
ATOM 1140 C C . CYS A 1 138 ? 0.087 -26.228 19.726 1.00 6.93 138 CYS A C 1
ATOM 1141 O O . CYS A 1 138 ? -0.198 -25.355 18.905 1.00 7.01 138 CYS A O 1
ATOM 1144 N N . GLU A 1 139 ? -0.645 -26.417 20.833 1.00 6.75 139 GLU A N 1
ATOM 1145 C CA . GLU A 1 139 ? -1.830 -25.592 21.101 1.00 7.81 139 GLU A CA 1
ATOM 1146 C C . GLU A 1 139 ? -1.478 -24.127 21.223 1.00 7.22 139 GLU A C 1
ATOM 1147 O O . GLU A 1 139 ? -2.260 -23.270 20.801 1.00 7.40 139 GLU A O 1
ATOM 1153 N N . GLU A 1 140 ? -0.288 -23.802 21.752 1.00 7.68 140 GLU A N 1
ATOM 1154 C CA . GLU A 1 140 ? 0.203 -22.436 21.872 1.00 8.04 140 GLU A CA 1
ATOM 1155 C C . GLU A 1 140 ? 0.434 -21.787 20.503 1.00 7.90 140 GLU A C 1
ATOM 1156 O O . GLU A 1 140 ? 0.483 -20.556 20.406 1.00 9.08 140 GLU A O 1
ATOM 1162 N N . HIS A 1 141 ? 0.565 -22.636 19.494 1.00 7.41 141 HIS A N 1
ATOM 1163 C CA . HIS A 1 141 ? 0.687 -22.183 18.081 1.00 7.25 141 HIS A CA 1
ATOM 1164 C C . HIS A 1 141 ? -0.586 -22.337 17.274 1.00 7.17 141 HIS A C 1
ATOM 1165 O O . HIS A 1 141 ? -0.570 -22.224 16.065 1.00 7.67 141 HIS A O 1
ATOM 1172 N N . GLY A 1 142 ? -1.721 -22.582 17.950 1.00 6.59 142 GLY A N 1
ATOM 1173 C CA . GLY A 1 142 ? -2.978 -22.721 17.233 1.00 7.16 142 GLY A CA 1
ATOM 1174 C C . GLY A 1 142 ? -3.152 -24.060 16.562 1.00 6.84 142 GLY A C 1
ATOM 1175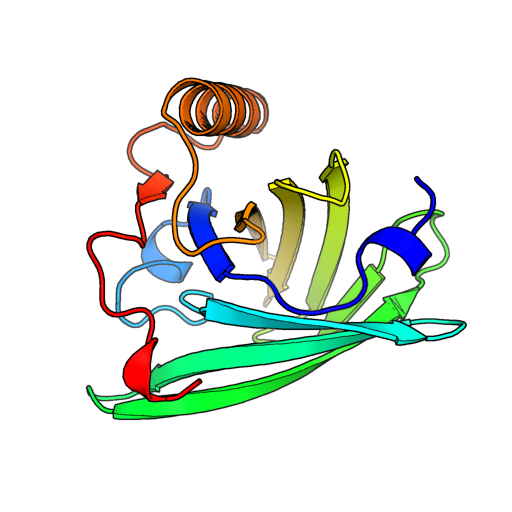 O O . GLY A 1 142 ? -4.086 -24.220 15.758 1.00 8.04 142 GLY A O 1
ATOM 1176 N N . ILE A 1 143 ? -2.296 -25.048 16.896 1.00 6.51 143 ILE A N 1
ATOM 1177 C CA . ILE A 1 143 ? -2.440 -26.404 16.385 1.00 6.71 143 ILE A CA 1
ATOM 1178 C C . ILE A 1 143 ? -3.209 -27.217 17.398 1.00 7.42 143 ILE A C 1
ATOM 1179 O O . ILE A 1 143 ? -2.722 -27.491 18.498 1.00 7.88 143 ILE A O 1
ATOM 1184 N N . ILE A 1 144 ? -4.446 -27.554 17.046 1.00 7.46 144 ILE A N 1
ATOM 1185 C CA . ILE A 1 144 ? -5.363 -28.171 17.993 1.00 7.85 144 ILE A CA 1
ATOM 1186 C C . ILE A 1 144 ? -5.022 -29.634 18.204 1.00 7.49 144 ILE A C 1
ATOM 1187 O O . ILE A 1 144 ? -4.366 -30.304 17.413 1.00 7.57 144 ILE A O 1
ATOM 1192 N N . LYS A 1 145 ? -5.522 -30.185 19.336 1.00 8.66 145 LYS A N 1
ATOM 1193 C CA . LYS A 1 145 ? -5.172 -31.547 19.723 1.00 9.90 145 LYS A CA 1
ATOM 1194 C C . LYS A 1 145 ? -5.527 -32.580 18.672 1.00 9.20 145 LYS A C 1
ATOM 1195 O O . LYS A 1 145 ? -4.786 -33.541 18.488 1.00 10.10 145 LYS A O 1
ATOM 1205 N N . GLU A 1 146 ? -6.621 -32.403 17.954 1.00 9.59 146 GLU A N 1
ATOM 1206 C CA . GLU A 1 146 ? -7.104 -33.270 16.903 1.00 10.85 146 GLU A CA 1
ATOM 1207 C C . GLU A 1 146 ? -6.157 -33.317 15.708 1.00 9.17 146 GLU A C 1
ATOM 1208 O O . GLU A 1 146 ? -6.291 -34.222 14.870 1.00 11.77 146 GLU A O 1
ATOM 1214 N N . ASN A 1 147 ? -5.249 -32.365 15.628 1.00 7.89 147 ASN A N 1
ATOM 1215 C CA . ASN A 1 147 ? -4.309 -32.227 14.489 1.00 7.53 147 ASN A CA 1
ATOM 1216 C C . ASN A 1 147 ? -2.893 -32.644 14.862 1.00 7.12 147 ASN A C 1
ATOM 1217 O O . ASN A 1 147 ? -1.937 -32.299 14.160 1.00 7.61 147 ASN A O 1
ATOM 1222 N N . ILE A 1 148 ? -2.767 -33.449 15.916 1.00 7.33 148 ILE A N 1
ATOM 1223 C CA . ILE A 1 148 ? -1.487 -33.985 16.358 1.00 7.86 148 ILE A CA 1
ATOM 1224 C C . ILE A 1 148 ? -1.580 -35.496 16.252 1.00 8.20 148 ILE A C 1
ATOM 1225 O O . ILE A 1 148 ? -2.457 -36.108 16.879 1.00 11.67 148 ILE A O 1
ATOM 1230 N N . ILE A 1 149 ? -0.670 -36.097 15.480 1.00 7.07 149 ILE A N 1
ATOM 1231 C CA . ILE A 1 149 ? -0.698 -37.516 15.224 1.00 7.61 149 ILE A CA 1
ATOM 1232 C C . ILE A 1 149 ? 0.471 -38.191 15.909 1.00 7.29 149 ILE A C 1
ATOM 1233 O O . ILE A 1 149 ? 1.618 -37.744 15.786 1.00 7.47 149 ILE A O 1
ATOM 1238 N N . ASP A 1 150 ? 0.160 -39.268 16.635 1.00 7.37 150 ASP A N 1
ATOM 1239 C CA . ASP A 1 150 ? 1.177 -40.065 17.279 1.00 8.39 150 ASP A CA 1
ATOM 1240 C C . ASP A 1 150 ? 1.639 -41.100 16.267 1.00 7.33 150 ASP A C 1
ATOM 1241 O O . ASP A 1 150 ? 0.962 -42.108 15.974 1.00 7.94 150 ASP A O 1
ATOM 1250 N N . LEU A 1 151 ? 2.794 -40.843 15.692 1.00 7.20 151 LEU A N 1
ATOM 1251 C CA . LEU A 1 151 ? 3.335 -41.669 14.631 1.00 6.56 151 LEU A CA 1
ATOM 1252 C C . LEU A 1 151 ? 3.789 -43.026 15.135 1.00 6.85 151 LEU A C 1
ATOM 1253 O O . LEU A 1 151 ? 4.031 -43.920 14.306 1.00 6.88 151 LEU A O 1
ATOM 1258 N N . THR A 1 152 ? 3.922 -43.216 16.441 1.00 7.66 152 THR A N 1
ATOM 1259 C CA . THR A 1 152 ? 4.311 -44.540 16.894 1.00 8.89 152 THR A CA 1
ATOM 1260 C C . THR A 1 152 ? 3.216 -45.564 16.595 1.00 9.13 152 THR A C 1
ATOM 1261 O O . THR A 1 152 ? 3.493 -46.781 16.657 1.00 10.76 152 THR A O 1
ATOM 1268 N N . LYS A 1 153 ? 1.989 -45.142 16.319 1.00 8.06 153 LYS A N 1
ATOM 1269 C CA . LYS A 1 153 ? 0.885 -46.000 15.963 1.00 9.39 153 LYS A CA 1
ATOM 1270 C C . LYS A 1 153 ? 0.580 -45.928 14.469 1.00 8.28 153 LYS A C 1
ATOM 1271 O O . LYS A 1 153 ? -0.539 -46.135 14.036 1.00 10.40 153 LYS A O 1
ATOM 1282 N N . THR A 1 154 ? 1.637 -45.691 13.681 1.00 7.87 154 THR A N 1
ATOM 1283 C CA . THR A 1 154 ? 1.566 -45.617 12.229 1.00 7.68 154 THR A CA 1
ATOM 1284 C C . THR A 1 154 ? 2.760 -46.307 11.626 1.00 6.89 154 THR A C 1
ATOM 1285 O O . THR A 1 154 ? 3.691 -46.702 12.318 1.00 7.33 154 THR A O 1
ATOM 1289 N N . ASN A 1 155 ? 2.735 -46.447 10.296 1.00 7.45 155 ASN A N 1
ATOM 1290 C CA . ASN A 1 155 ? 3.918 -46.964 9.603 1.00 7.76 155 ASN A CA 1
ATOM 1291 C C . ASN A 1 155 ? 4.967 -45.872 9.443 1.00 7.15 155 ASN A C 1
ATOM 1292 O O . ASN A 1 155 ? 4.787 -44.952 8.642 1.00 9.04 155 ASN A O 1
ATOM 1297 N N . ARG A 1 156 ? 6.026 -45.993 10.223 1.00 6.66 156 ARG A N 1
ATOM 1298 C CA . ARG A 1 156 ? 7.174 -45.050 10.183 1.00 7.35 156 ARG A CA 1
ATOM 1299 C C . ARG A 1 156 ? 8.300 -45.628 9.380 1.00 7.47 156 ARG A C 1
ATOM 1300 O O . ARG A 1 156 ? 9.433 -45.074 9.408 1.00 7.99 156 ARG A O 1
ATOM 1308 N N . CYS A 1 157 ? 8.111 -46.735 8.691 1.00 7.64 157 CYS A N 1
ATOM 1309 C CA . CYS A 1 157 ? 9.193 -47.321 7.912 1.00 8.72 157 CYS A CA 1
ATOM 1310 C C . CYS A 1 157 ? 10.389 -47.679 8.774 1.00 8.13 157 CYS A C 1
ATOM 1311 O O . CYS A 1 157 ? 11.537 -47.664 8.319 1.00 8.66 157 CYS A O 1
ATOM 1314 N N . LEU A 1 158 ? 10.158 -48.078 10.013 1.00 8.28 158 LEU A N 1
ATOM 1315 C CA . LEU A 1 158 ? 11.300 -48.431 10.879 1.00 8.17 158 LEU A CA 1
ATOM 1316 C C . LEU A 1 158 ? 12.129 -49.522 10.247 1.00 8.98 158 LEU A C 1
ATOM 1317 O O . LEU A 1 158 ? 13.368 -49.493 10.367 1.00 9.71 158 LEU A O 1
ATOM 1322 N N . LYS A 1 159 ? 11.486 -50.489 9.610 1.00 9.52 159 LYS A N 1
ATOM 1323 C CA . LYS A 1 159 ? 12.226 -51.608 8.992 1.00 11.59 159 LYS A CA 1
ATOM 1324 C C . LYS A 1 159 ? 13.162 -51.178 7.904 1.00 11.98 159 LYS A C 1
ATOM 1325 O O . LYS A 1 159 ? 14.093 -51.915 7.538 1.00 16.22 159 LYS A O 1
ATOM 1333 N N . ALA A 1 160 ? 12.999 -50.007 7.330 1.00 10.79 160 ALA A N 1
ATOM 1334 C CA . ALA A 1 160 ? 13.807 -49.519 6.241 1.00 11.60 160 ALA A CA 1
ATOM 1335 C C . ALA A 1 160 ? 15.031 -48.775 6.728 1.00 11.97 160 ALA A C 1
ATOM 1336 O O . ALA A 1 160 ? 15.886 -48.384 5.926 1.00 14.74 160 ALA A O 1
ATOM 1338 N N . ARG A 1 161 ? 15.154 -48.523 8.021 1.00 10.31 161 ARG A N 1
ATOM 1339 C CA . ARG A 1 161 ? 16.238 -47.705 8.543 1.00 12.07 161 ARG A CA 1
ATOM 1340 C C . ARG A 1 161 ? 17.564 -48.430 8.450 1.00 17.58 161 ARG A C 1
ATOM 1341 O O . ARG A 1 161 ? 18.575 -47.714 8.231 1.00 26.58 161 ARG A O 1
#

GO terms:
  GO:0005576 extracellular region (C, IDA)
  GO:0005515 protein binding (F, IPI)

Radius of gyration: 14.27 Å; Cα contacts (8 Å, |Δi|>4): 319; chains: 1; bounding box: 36×37×34 Å

InterPro domains:
  IPR000566 Lipocalin/cytosolic fatty-acid binding domain [PF00061] (32-171)
  IPR002345 Lipocalin [PTHR11430] (3-174)
  IPR002971 Major urinary protein [PR01221] (15-29)
  IPR002971 Major urinary protein [PR01221] (32-50)
  IPR002971 Major urinary protein [PR01221] (61-82)
  IPR002971 Major urinary protein [PR01221] (94-106)
  IPR002971 Major urinary protein [PR01221] (108-123)
  IPR002971 Major urinary protein [PR01221] (129-150)
  IPR002971 Major urinary protein [PR01221] (157-174)
  IPR012674 Calycin [G3DSA:2.40.128.20] (13-178)
  IPR012674 Calycin [SSF50814] (26-174)
  IPR022272 Lipocalin family conserved site [PS00213] (25-38)